Protein AF-A0A963E667-F1 (afdb_monomer)

Radius of gyration: 20.4 Å; Cα contacts (8 Å, |Δi|>4): 11; chains: 1; bounding box: 50×37×46 Å

Foldseek 3Di:
DPDPDCPPDDDPVVVVVVVCVVVPDDPDDDDDDDDDDPVNVVVVVVVVQPDDDDVSPSPDDDDDDPDPVVVVVVVVVVVVVVVVVDVVVDDD

Sequence (92 aa):
MPALDQRHRFSDAEISAVYKAIALRRDIRHFQHGHVPEEQLARLLAAAHQAPSVGFMQPWRFIRITDANLRRAIHAQIEKERIRTARALGER

Structure (mmCIF, N/CA/C/O backbone):
data_AF-A0A963E667-F1
#
_entry.id   AF-A0A963E667-F1
#
loop_
_atom_site.group_PDB
_atom_site.id
_atom_site.type_symbol
_atom_site.label_atom_id
_atom_site.label_alt_id
_atom_site.label_comp_id
_atom_site.label_asym_id
_atom_site.label_entity_id
_atom_site.label_seq_id
_atom_site.pdbx_PDB_ins_code
_atom_site.Cartn_x
_atom_site.Cartn_y
_atom_site.Cartn_z
_atom_site.occupancy
_atom_site.B_iso_or_equiv
_atom_site.auth_seq_id
_atom_site.auth_comp_id
_atom_site.auth_asym_id
_atom_site.auth_atom_id
_atom_site.pdbx_PDB_model_num
ATOM 1 N N . MET A 1 1 ? 31.282 12.406 -11.270 1.00 49.81 1 MET A N 1
ATOM 2 C CA . MET A 1 1 ? 30.071 11.564 -11.164 1.00 49.81 1 MET A CA 1
ATOM 3 C C . MET A 1 1 ? 30.285 10.374 -12.080 1.00 49.81 1 MET A C 1
ATOM 5 O O . MET A 1 1 ? 30.516 10.627 -13.258 1.00 49.81 1 MET A O 1
ATOM 9 N N . PRO A 1 2 ? 30.339 9.128 -11.581 1.00 54.81 2 PRO A N 1
ATOM 10 C CA . PRO A 1 2 ? 30.485 7.980 -12.468 1.00 54.81 2 PRO A CA 1
ATOM 11 C C . PRO A 1 2 ? 29.295 7.960 -13.433 1.00 54.81 2 PRO A C 1
ATOM 13 O O . PRO A 1 2 ? 28.168 8.252 -13.029 1.00 54.81 2 PRO A O 1
ATOM 16 N N . ALA A 1 3 ? 29.559 7.698 -14.713 1.00 61.34 3 ALA A N 1
ATOM 17 C CA . ALA A 1 3 ? 28.511 7.564 -15.713 1.00 61.34 3 ALA A CA 1
ATOM 18 C C . ALA A 1 3 ? 27.536 6.473 -15.249 1.00 61.34 3 ALA A C 1
ATOM 20 O O . ALA A 1 3 ? 27.961 5.362 -14.931 1.00 61.34 3 ALA A O 1
ATOM 21 N N . LEU A 1 4 ? 26.250 6.815 -15.147 1.00 65.38 4 LEU A N 1
ATOM 22 C CA . LEU A 1 4 ? 25.204 5.864 -14.782 1.00 65.38 4 LEU A CA 1
ATOM 23 C C . LEU A 1 4 ? 25.251 4.687 -15.759 1.00 65.38 4 LEU A C 1
ATOM 25 O O . LEU A 1 4 ? 25.217 4.882 -16.974 1.00 65.38 4 LEU A O 1
ATOM 29 N N . ASP A 1 5 ? 25.351 3.477 -15.216 1.00 71.12 5 ASP A N 1
ATOM 30 C CA . ASP A 1 5 ? 25.287 2.237 -15.977 1.00 71.12 5 ASP A CA 1
ATOM 31 C C . ASP A 1 5 ? 23.949 2.167 -16.729 1.00 71.12 5 ASP A C 1
ATOM 33 O O . ASP A 1 5 ? 22.891 1.941 -16.139 1.00 71.12 5 ASP A O 1
ATOM 37 N N . GLN A 1 6 ? 23.999 2.393 -18.044 1.00 75.94 6 GLN A N 1
ATOM 38 C CA . GLN A 1 6 ? 22.823 2.431 -18.918 1.00 75.94 6 GLN A CA 1
ATOM 39 C C . GLN A 1 6 ? 22.105 1.076 -19.004 1.00 75.94 6 GLN A C 1
ATOM 41 O O . GLN A 1 6 ? 20.955 1.028 -19.431 1.00 75.94 6 GLN A O 1
ATOM 46 N N . ARG A 1 7 ? 22.741 -0.026 -18.574 1.00 84.12 7 ARG A N 1
ATOM 47 C CA . ARG A 1 7 ? 22.174 -1.383 -18.666 1.00 84.12 7 ARG A CA 1
ATOM 48 C C . ARG A 1 7 ? 20.908 -1.579 -17.834 1.00 84.12 7 ARG A C 1
ATOM 50 O O . ARG A 1 7 ? 20.122 -2.465 -18.147 1.00 84.12 7 ARG A O 1
ATOM 57 N N . HIS A 1 8 ? 20.700 -0.765 -16.800 1.00 85.81 8 HIS A N 1
ATOM 58 C CA . HIS A 1 8 ? 19.531 -0.860 -15.916 1.00 85.81 8 HIS A CA 1
ATOM 59 C C . HIS A 1 8 ? 18.587 0.341 -16.034 1.00 85.81 8 HIS A C 1
ATOM 61 O O . HIS A 1 8 ? 17.688 0.507 -15.207 1.00 85.81 8 HIS A O 1
ATOM 67 N N . ARG A 1 9 ? 18.785 1.209 -17.034 1.00 91.25 9 ARG A N 1
ATOM 68 C CA . ARG A 1 9 ? 17.918 2.370 -17.222 1.00 91.25 9 ARG A CA 1
ATOM 69 C C . ARG A 1 9 ? 16.571 1.917 -17.790 1.00 91.25 9 ARG A C 1
ATOM 71 O O . ARG A 1 9 ? 16.515 1.323 -18.860 1.00 91.25 9 ARG A O 1
ATOM 78 N N . PHE A 1 10 ? 15.488 2.265 -17.103 1.00 94.81 10 PHE A N 1
ATOM 79 C CA . PHE A 1 10 ? 14.130 2.171 -17.647 1.00 94.81 10 PHE A CA 1
ATOM 80 C C . PHE A 1 10 ? 13.981 3.057 -18.884 1.00 94.81 10 PHE A C 1
ATOM 82 O O . PHE A 1 10 ? 14.670 4.064 -18.995 1.00 94.81 10 PHE A O 1
ATOM 89 N N . SER A 1 11 ? 13.086 2.725 -19.805 1.00 95.69 11 SER A N 1
ATOM 90 C CA . SER A 1 11 ? 12.705 3.588 -20.927 1.00 95.69 11 SER A CA 1
ATOM 91 C C . SER A 1 11 ? 12.043 4.886 -20.446 1.00 95.69 11 SER A C 1
ATOM 93 O O . SER A 1 11 ? 11.544 4.980 -19.323 1.00 95.69 11 SER A O 1
ATOM 95 N N . ASP A 1 12 ? 11.987 5.904 -21.305 1.00 96.50 12 ASP A N 1
ATOM 96 C CA . ASP A 1 12 ? 11.341 7.181 -20.958 1.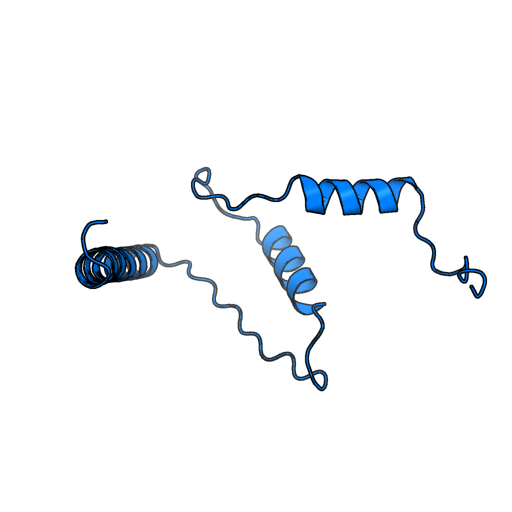00 96.50 12 ASP A CA 1
ATOM 97 C C . ASP A 1 12 ? 9.850 7.016 -20.633 1.00 96.50 12 ASP A C 1
ATOM 99 O O . ASP A 1 12 ? 9.320 7.693 -19.748 1.00 96.50 12 ASP A O 1
ATOM 103 N N . ALA A 1 13 ? 9.186 6.066 -21.296 1.00 97.88 13 ALA A N 1
ATOM 104 C CA . ALA A 1 13 ? 7.798 5.716 -21.020 1.00 97.88 13 ALA A CA 1
ATOM 105 C C . ALA A 1 13 ? 7.628 5.099 -19.620 1.00 97.88 13 ALA A C 1
ATOM 107 O O . ALA A 1 13 ? 6.726 5.494 -18.880 1.00 97.88 13 ALA A O 1
ATOM 108 N N . GLU A 1 14 ? 8.508 4.176 -19.225 1.00 97.81 14 GLU A N 1
ATOM 109 C CA . GLU A 1 14 ? 8.491 3.553 -17.894 1.00 97.81 14 GLU A CA 1
ATOM 110 C C . GLU A 1 14 ? 8.802 4.567 -16.789 1.00 97.81 14 GLU A C 1
ATOM 112 O O . GLU A 1 14 ? 8.101 4.613 -15.776 1.00 97.81 14 GLU A O 1
ATOM 117 N N . ILE A 1 15 ? 9.794 5.437 -17.005 1.00 97.19 15 ILE A N 1
ATOM 118 C CA . ILE A 1 15 ? 10.116 6.532 -16.080 1.00 97.19 15 ILE A CA 1
ATOM 119 C C . ILE A 1 15 ? 8.892 7.439 -15.893 1.00 97.19 15 ILE A C 1
ATOM 121 O O . ILE A 1 15 ? 8.497 7.725 -14.759 1.00 97.19 15 ILE A O 1
ATOM 125 N N . SER A 1 16 ? 8.248 7.854 -16.989 1.00 98.25 16 SER A N 1
ATOM 126 C CA . SER A 1 16 ? 7.034 8.678 -16.940 1.00 98.25 16 SER A CA 1
ATOM 127 C C . SER A 1 16 ? 5.899 7.989 -16.174 1.00 98.25 16 SER A C 1
ATOM 129 O O . SER A 1 16 ? 5.244 8.614 -15.334 1.00 98.25 16 SER A O 1
ATOM 131 N N . ALA A 1 17 ? 5.696 6.686 -16.393 1.00 98.44 17 ALA A N 1
ATOM 132 C CA . ALA A 1 17 ? 4.677 5.904 -15.698 1.00 98.44 17 ALA A CA 1
ATOM 133 C C . ALA A 1 17 ? 4.916 5.841 -14.179 1.00 98.44 17 ALA A C 1
ATOM 135 O O . ALA A 1 17 ? 3.971 6.040 -13.409 1.00 98.44 17 ALA A O 1
ATOM 136 N N . VAL A 1 18 ? 6.164 5.635 -13.740 1.00 98.06 18 VAL A N 1
ATOM 137 C CA . VAL A 1 18 ? 6.534 5.637 -12.312 1.00 98.06 18 VAL A CA 1
ATOM 138 C C . VAL A 1 18 ? 6.223 6.990 -11.673 1.00 98.06 18 VAL A C 1
ATOM 140 O O . VAL A 1 18 ? 5.515 7.049 -10.663 1.00 98.06 18 VAL A O 1
ATOM 143 N N . TYR A 1 19 ? 6.680 8.091 -12.277 1.00 98.31 19 TYR A N 1
ATOM 144 C CA . TYR A 1 19 ? 6.413 9.431 -11.746 1.00 98.31 19 TYR A CA 1
ATOM 145 C C . TYR A 1 19 ? 4.920 9.761 -11.723 1.00 98.31 19 TYR A C 1
ATOM 147 O O . TYR A 1 19 ? 4.430 10.337 -10.749 1.00 98.31 19 TYR A O 1
ATOM 155 N N . LYS A 1 20 ? 4.170 9.341 -12.746 1.00 98.50 20 LYS A N 1
ATOM 156 C CA . LYS A 1 20 ? 2.715 9.500 -12.792 1.00 98.50 20 LYS A CA 1
ATOM 157 C C . LYS A 1 20 ? 2.026 8.746 -11.652 1.00 98.50 20 LYS A C 1
ATOM 159 O O . LYS A 1 20 ? 1.160 9.319 -10.993 1.00 98.50 20 LYS A O 1
ATOM 164 N N . ALA A 1 21 ? 2.414 7.499 -11.384 1.00 98.19 21 ALA A N 1
ATOM 165 C CA . ALA A 1 21 ? 1.851 6.708 -10.289 1.00 98.19 21 ALA A CA 1
ATOM 166 C C . ALA A 1 21 ? 2.106 7.361 -8.920 1.00 98.19 21 ALA A C 1
ATOM 168 O O . ALA A 1 21 ? 1.192 7.459 -8.098 1.00 98.19 21 ALA A O 1
ATOM 169 N N . ILE A 1 22 ? 3.322 7.872 -8.698 1.00 98.12 22 ILE A N 1
ATOM 170 C CA . ILE A 1 22 ? 3.687 8.583 -7.465 1.00 98.12 22 ILE A CA 1
ATOM 171 C C . ILE A 1 22 ? 2.866 9.873 -7.319 1.00 98.12 22 ILE A C 1
ATOM 173 O O . ILE A 1 22 ? 2.270 10.101 -6.265 1.00 98.12 22 ILE A O 1
ATOM 177 N N . ALA A 1 23 ? 2.795 10.693 -8.372 1.00 98.25 23 ALA A N 1
ATOM 178 C CA . ALA A 1 23 ? 2.131 11.996 -8.344 1.00 98.25 23 ALA A CA 1
ATOM 179 C C . ALA A 1 23 ? 0.604 11.905 -8.204 1.00 98.25 23 ALA A C 1
ATOM 181 O O . ALA A 1 23 ? -0.012 12.783 -7.594 1.00 98.25 23 ALA A O 1
ATOM 182 N N . LEU A 1 24 ? -0.023 10.863 -8.758 1.00 98.12 24 LEU A N 1
ATOM 183 C CA . LEU A 1 24 ? -1.480 10.687 -8.732 1.00 98.12 24 LEU A CA 1
ATOM 184 C C . LEU A 1 24 ? -1.995 9.944 -7.496 1.00 98.12 24 LEU A C 1
ATOM 186 O O . LEU A 1 24 ? -3.197 9.977 -7.238 1.00 98.12 24 LEU A O 1
ATOM 190 N N . ARG A 1 25 ? -1.129 9.299 -6.705 1.00 97.75 25 ARG A N 1
ATOM 191 C CA . ARG A 1 25 ? -1.553 8.590 -5.490 1.00 97.75 25 ARG A CA 1
ATOM 192 C C . ARG A 1 25 ? -2.207 9.557 -4.496 1.00 97.75 25 ARG A C 1
ATOM 194 O O . ARG A 1 25 ? -1.699 10.649 -4.238 1.00 97.75 25 ARG A O 1
ATOM 201 N N . ARG A 1 26 ? -3.336 9.151 -3.914 1.00 97.50 26 ARG A N 1
ATOM 202 C CA . ARG A 1 26 ? -4.079 9.914 -2.899 1.00 97.50 26 ARG A CA 1
ATOM 203 C C . ARG A 1 26 ? -4.442 9.022 -1.716 1.00 97.50 26 ARG A C 1
ATOM 205 O O . ARG A 1 26 ? -4.584 7.812 -1.873 1.00 97.50 26 ARG A O 1
ATOM 212 N N . ASP A 1 27 ? -4.601 9.642 -0.552 1.00 97.38 27 ASP A N 1
ATOM 213 C CA . ASP A 1 27 ? -5.250 9.040 0.615 1.00 97.38 27 ASP A CA 1
ATOM 214 C C . ASP A 1 27 ? -6.769 9.040 0.376 1.00 97.38 27 ASP A C 1
ATOM 216 O O . ASP A 1 27 ? -7.438 10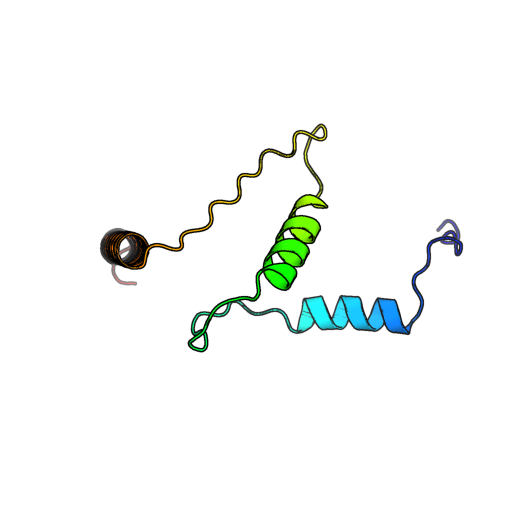.060 0.539 1.00 97.38 27 ASP A O 1
ATOM 220 N N . ILE A 1 28 ? -7.302 7.928 -0.136 1.00 95.94 28 ILE A N 1
ATOM 221 C CA . ILE A 1 28 ? -8.719 7.817 -0.506 1.00 95.94 28 ILE A CA 1
ATOM 222 C C . ILE A 1 28 ? -9.556 7.458 0.724 1.00 95.94 28 ILE A C 1
ATOM 224 O O . ILE A 1 28 ? -9.278 6.475 1.406 1.00 95.94 28 ILE A O 1
ATOM 228 N N . ARG A 1 29 ? -10.621 8.231 0.971 1.00 94.31 29 ARG A N 1
ATOM 229 C CA . ARG A 1 29 ? -11.536 8.047 2.118 1.00 94.31 29 ARG A CA 1
ATOM 230 C C . ARG A 1 29 ? -12.945 7.592 1.740 1.00 94.31 29 ARG A C 1
ATOM 232 O O . ARG A 1 29 ? -13.702 7.182 2.611 1.00 94.31 29 ARG A O 1
ATOM 239 N N . HIS A 1 30 ? -13.285 7.639 0.454 1.00 93.75 30 HIS A N 1
ATOM 240 C CA . HIS A 1 30 ? -14.571 7.191 -0.074 1.00 93.75 30 HIS A CA 1
ATOM 241 C C . HIS A 1 30 ? -14.322 6.226 -1.230 1.00 93.75 30 HIS A C 1
ATOM 243 O O . HIS A 1 30 ? -13.623 6.567 -2.182 1.00 93.75 30 HIS A O 1
ATOM 249 N N . PHE A 1 31 ? -14.888 5.02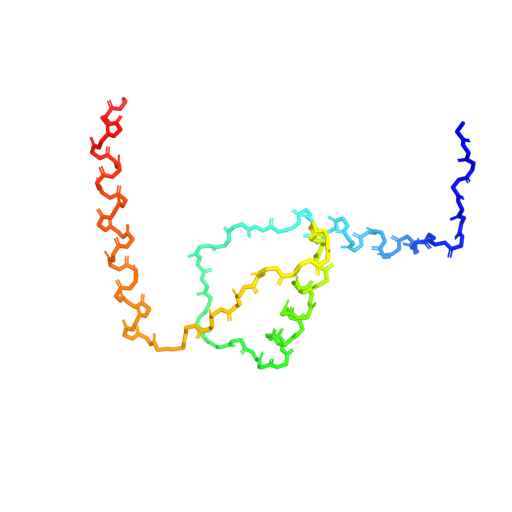6 -1.132 1.00 92.88 31 PHE A N 1
ATOM 250 C CA . PHE A 1 31 ? -14.741 3.968 -2.126 1.00 92.88 31 PHE A CA 1
ATOM 251 C C . PHE A 1 31 ? -16.092 3.670 -2.762 1.00 92.88 31 PHE A C 1
ATOM 253 O O . PHE A 1 31 ? -17.127 3.739 -2.098 1.00 92.88 31 PHE A O 1
ATOM 260 N N . GLN A 1 32 ? -16.078 3.311 -4.043 1.00 93.38 32 GLN A N 1
ATOM 261 C CA . GLN A 1 32 ? -17.266 2.779 -4.698 1.00 93.38 32 GLN A CA 1
ATOM 262 C C . GLN A 1 32 ? -17.648 1.429 -4.081 1.00 93.38 32 GLN A C 1
ATOM 264 O O . GLN A 1 32 ? -16.794 0.678 -3.602 1.00 93.38 32 GLN A O 1
ATOM 269 N N . HIS A 1 33 ? -18.945 1.123 -4.091 1.00 89.31 33 HIS A N 1
ATOM 270 C CA . HIS A 1 33 ? -19.424 -0.200 -3.709 1.00 89.31 33 HIS A CA 1
ATOM 271 C C . HIS A 1 33 ? -18.911 -1.262 -4.684 1.00 89.31 33 HIS A C 1
ATOM 273 O O . HIS A 1 33 ? -18.732 -1.000 -5.871 1.00 89.31 33 HIS A O 1
ATOM 279 N N . GLY A 1 34 ? -18.698 -2.472 -4.174 1.00 89.56 34 GLY A N 1
ATOM 280 C CA . GLY A 1 34 ? -18.190 -3.595 -4.951 1.00 89.56 34 GLY A CA 1
ATOM 281 C C . GLY A 1 34 ? -17.161 -4.398 -4.170 1.00 89.56 34 GLY A C 1
ATOM 282 O O . GLY A 1 34 ? -17.011 -4.248 -2.955 1.00 89.56 34 GLY A O 1
ATOM 283 N N . HIS A 1 35 ? -16.456 -5.263 -4.886 1.00 89.31 35 HIS A N 1
ATOM 284 C CA . HIS A 1 35 ? -15.341 -6.035 -4.359 1.00 89.31 35 HIS A CA 1
ATOM 285 C C . HIS A 1 35 ? -14.124 -5.854 -5.263 1.00 89.31 35 HIS A C 1
ATOM 287 O O . HIS A 1 35 ? -14.256 -5.608 -6.460 1.00 89.31 35 HIS A O 1
ATOM 293 N N . VAL A 1 36 ? -12.932 -5.984 -4.684 1.00 92.69 36 VAL A N 1
ATOM 294 C CA . VAL A 1 36 ? -11.693 -6.060 -5.461 1.00 92.69 36 VAL A CA 1
ATOM 295 C C . VAL A 1 36 ? -11.601 -7.473 -6.049 1.00 92.69 36 VAL A C 1
ATOM 297 O O . VAL A 1 36 ? -11.697 -8.428 -5.270 1.00 92.69 36 VAL A O 1
ATOM 300 N N . PRO A 1 37 ? -11.427 -7.634 -7.374 1.00 95.38 37 PRO A N 1
ATOM 301 C CA . PRO A 1 37 ? -11.212 -8.942 -7.986 1.00 95.38 37 PRO A CA 1
ATOM 302 C C . PRO A 1 37 ? -10.016 -9.666 -7.363 1.00 95.38 37 PRO A C 1
ATOM 304 O O . PRO A 1 37 ? -8.997 -9.043 -7.055 1.00 95.38 37 PRO A O 1
ATOM 307 N N . GLU A 1 38 ? -10.114 -10.986 -7.207 1.00 94.88 38 GLU A N 1
ATOM 308 C CA . GLU A 1 38 ? -9.100 -11.771 -6.488 1.00 94.88 38 GLU A CA 1
ATOM 309 C C . GLU A 1 38 ? -7.711 -11.664 -7.134 1.00 94.88 38 GLU A C 1
ATOM 311 O O . GLU A 1 38 ? -6.710 -11.449 -6.453 1.00 94.88 38 GLU A O 1
ATOM 316 N N . GLU A 1 39 ? -7.651 -11.706 -8.464 1.00 97.50 39 GLU A N 1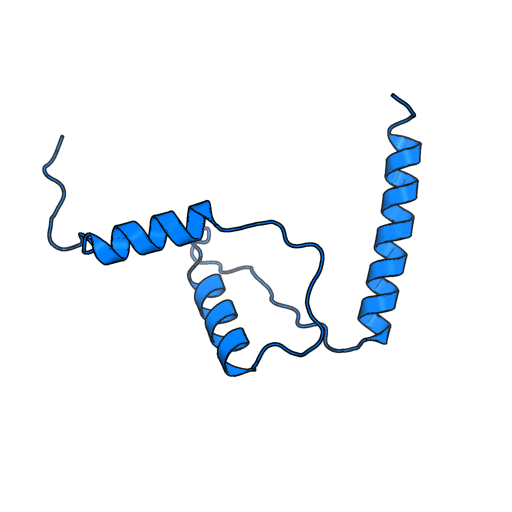
ATOM 317 C CA . GLU A 1 39 ? -6.410 -11.518 -9.220 1.00 97.50 39 GLU A CA 1
ATOM 318 C C . GLU A 1 39 ? -5.762 -10.145 -8.984 1.00 97.50 39 GLU A C 1
ATOM 320 O O . GLU A 1 39 ? -4.538 -10.028 -8.910 1.00 97.50 39 GLU A O 1
ATOM 325 N N . GLN A 1 40 ? -6.567 -9.094 -8.824 1.00 97.12 40 GLN A N 1
ATOM 326 C CA . GLN A 1 40 ? -6.064 -7.754 -8.569 1.00 97.12 40 GLN A CA 1
ATOM 327 C C . GLN A 1 40 ? -5.524 -7.645 -7.145 1.00 97.12 40 GLN A C 1
ATOM 329 O O . GLN A 1 40 ? -4.455 -7.067 -6.945 1.00 97.12 40 GLN A O 1
ATOM 334 N N . LEU A 1 41 ? -6.209 -8.251 -6.172 1.00 95.69 41 LEU A N 1
ATOM 335 C CA . LEU A 1 41 ? -5.713 -8.347 -4.803 1.00 95.69 41 LEU A CA 1
ATOM 336 C C . LEU A 1 41 ? -4.380 -9.109 -4.743 1.00 95.69 41 LEU A C 1
ATOM 338 O O . LEU A 1 41 ? -3.445 -8.639 -4.095 1.00 95.69 41 LEU A O 1
ATOM 342 N N . ALA A 1 42 ? -4.260 -10.227 -5.462 1.00 96.69 42 ALA A N 1
ATOM 343 C CA . ALA A 1 42 ? -3.021 -10.997 -5.536 1.00 96.69 42 ALA A CA 1
ATOM 344 C C . ALA A 1 42 ? -1.853 -10.157 -6.084 1.00 96.69 42 ALA A C 1
ATOM 346 O O . ALA A 1 42 ? -0.775 -10.142 -5.486 1.00 96.69 42 ALA A O 1
ATOM 347 N N . ARG A 1 43 ? -2.075 -9.382 -7.160 1.00 98.12 43 ARG A N 1
ATOM 348 C CA . ARG A 1 43 ? -1.060 -8.457 -7.704 1.00 98.12 43 ARG A CA 1
ATOM 349 C C . ARG A 1 43 ? -0.640 -7.387 -6.691 1.00 98.12 43 ARG A C 1
ATOM 351 O O . ARG A 1 43 ? 0.546 -7.083 -6.589 1.00 98.12 43 ARG A O 1
ATOM 358 N N . LEU A 1 44 ? -1.584 -6.837 -5.924 1.00 97.06 44 LEU A N 1
ATOM 359 C CA . LEU A 1 44 ? -1.293 -5.832 -4.893 1.00 97.06 44 LEU A CA 1
ATOM 360 C C . LEU A 1 44 ? -0.453 -6.407 -3.746 1.00 97.06 44 LEU A C 1
ATOM 362 O O . LEU A 1 44 ? 0.511 -5.774 -3.317 1.00 97.06 44 LEU A O 1
ATOM 366 N N . LEU A 1 45 ? -0.788 -7.608 -3.269 1.00 96.50 45 LEU A N 1
ATOM 367 C CA . LEU A 1 45 ? -0.031 -8.279 -2.208 1.00 96.50 45 LEU A CA 1
ATOM 368 C C . LEU A 1 45 ? 1.376 -8.666 -2.676 1.00 96.50 45 LEU A C 1
ATOM 370 O O . LEU A 1 45 ? 2.338 -8.476 -1.933 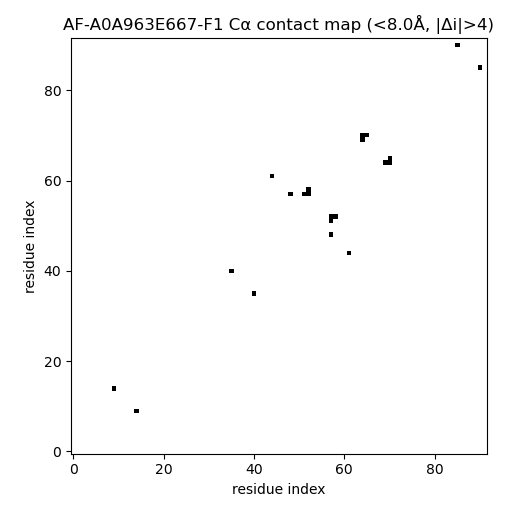1.00 96.50 45 LEU A O 1
ATOM 374 N N . ALA A 1 46 ? 1.513 -9.136 -3.919 1.00 97.06 46 ALA A N 1
ATOM 375 C CA . ALA A 1 46 ? 2.813 -9.422 -4.519 1.00 97.06 46 ALA A CA 1
ATOM 376 C C . ALA A 1 46 ? 3.682 -8.158 -4.620 1.00 97.06 46 ALA A C 1
ATOM 378 O O . ALA A 1 46 ? 4.856 -8.196 -4.263 1.00 97.06 46 ALA A O 1
ATOM 379 N N . ALA A 1 47 ? 3.105 -7.026 -5.037 1.00 97.31 47 ALA A N 1
ATOM 380 C CA . ALA A 1 47 ? 3.814 -5.748 -5.070 1.00 97.31 47 ALA A CA 1
ATOM 381 C C . ALA A 1 47 ? 4.239 -5.288 -3.665 1.00 97.31 47 ALA A C 1
ATOM 383 O O . ALA A 1 47 ? 5.379 -4.872 -3.473 1.00 97.31 47 ALA A O 1
ATOM 384 N N . ALA A 1 48 ? 3.361 -5.415 -2.663 1.00 96.38 48 ALA A N 1
ATOM 385 C CA . ALA A 1 48 ? 3.689 -5.076 -1.277 1.00 96.38 48 ALA A CA 1
ATOM 386 C C . ALA A 1 48 ? 4.832 -5.943 -0.716 1.00 96.38 48 ALA A C 1
ATOM 388 O O . ALA A 1 48 ? 5.663 -5.450 0.044 1.00 96.38 48 ALA A O 1
ATOM 389 N N . HIS A 1 49 ? 4.906 -7.214 -1.120 1.00 96.00 49 HIS A N 1
ATOM 390 C CA . HIS A 1 49 ? 5.955 -8.143 -0.698 1.00 96.00 49 HIS A CA 1
ATOM 391 C C . HIS A 1 49 ? 7.351 -7.801 -1.256 1.00 96.00 49 HIS A C 1
ATOM 393 O O . HIS A 1 49 ? 8.352 -8.210 -0.674 1.00 96.00 49 HIS A O 1
ATOM 399 N N . GLN A 1 50 ? 7.438 -7.031 -2.346 1.00 96.31 50 GLN A N 1
ATOM 400 C CA . GLN A 1 50 ? 8.713 -6.575 -2.920 1.00 96.31 50 GLN A CA 1
ATOM 401 C C . GLN A 1 50 ? 9.344 -5.402 -2.153 1.00 96.31 50 GLN A C 1
ATOM 403 O O . GLN A 1 50 ? 10.438 -4.957 -2.501 1.00 96.31 50 GLN A O 1
ATOM 408 N N . ALA A 1 51 ? 8.678 -4.877 -1.119 1.00 96.38 51 ALA A N 1
ATOM 409 C CA . ALA A 1 51 ? 9.242 -3.820 -0.292 1.00 96.38 51 ALA A CA 1
ATOM 410 C C . ALA A 1 51 ? 10.552 -4.280 0.386 1.00 96.38 51 ALA A C 1
ATOM 412 O O . ALA A 1 5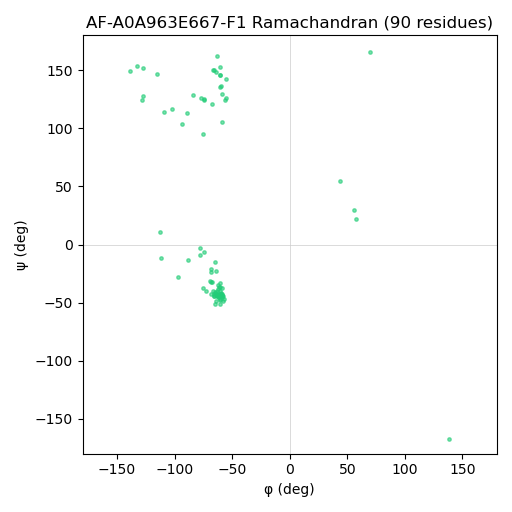1 ? 10.688 -5.448 0.760 1.00 96.38 51 ALA A O 1
ATOM 413 N N . PRO A 1 52 ? 11.531 -3.380 0.585 1.00 96.38 52 PRO A N 1
ATOM 414 C CA . PRO A 1 52 ? 12.742 -3.722 1.317 1.00 96.38 52 PRO A CA 1
ATOM 415 C C . PRO A 1 52 ? 12.425 -3.999 2.794 1.00 96.38 52 PRO A C 1
ATOM 417 O O . PRO A 1 52 ? 11.513 -3.414 3.380 1.00 96.38 52 PRO A O 1
ATOM 420 N N . SER A 1 53 ? 13.215 -4.868 3.424 1.00 96.50 53 SER A N 1
ATOM 421 C CA . SER A 1 53 ? 13.173 -5.099 4.872 1.00 96.50 53 SER A CA 1
ATOM 422 C C . SER A 1 53 ? 14.577 -5.245 5.443 1.00 96.50 53 SER A C 1
ATOM 424 O O . SER A 1 53 ? 15.488 -5.731 4.770 1.00 96.50 53 SER A O 1
ATOM 426 N N . VAL A 1 54 ? 14.749 -4.828 6.699 1.00 95.81 54 VAL A N 1
ATOM 427 C CA . VAL A 1 54 ? 15.998 -5.040 7.442 1.00 95.81 54 VAL A CA 1
ATOM 428 C C . VAL A 1 54 ? 16.268 -6.538 7.517 1.00 95.81 54 VAL A C 1
ATOM 430 O O . V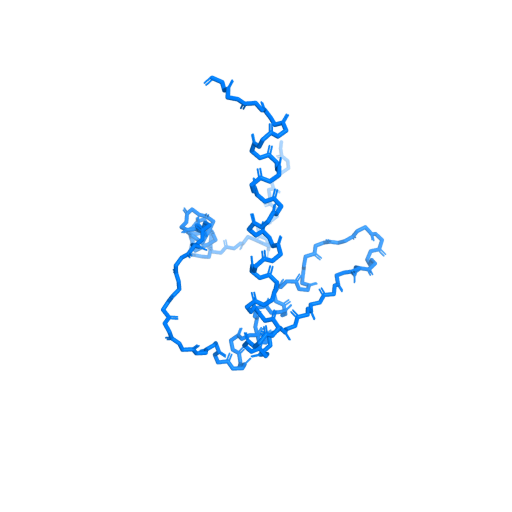AL A 1 54 ? 15.368 -7.305 7.850 1.00 95.81 54 VAL A O 1
ATOM 433 N N . GLY A 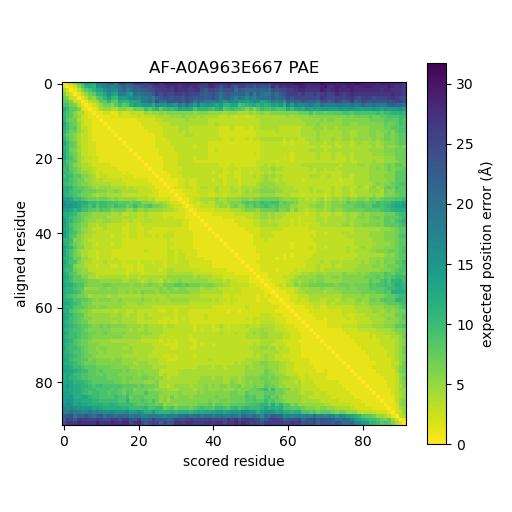1 55 ? 17.484 -6.954 7.156 1.00 95.88 55 GLY A N 1
ATOM 434 C CA . GLY A 1 55 ? 17.907 -8.355 7.222 1.00 95.88 55 GLY A CA 1
ATOM 435 C C . GLY A 1 55 ? 17.036 -9.329 6.422 1.00 95.88 55 GLY A C 1
ATOM 436 O O . GLY A 1 55 ? 17.003 -10.504 6.764 1.00 95.88 55 GLY A O 1
ATOM 437 N N . PHE A 1 56 ? 16.295 -8.851 5.414 1.00 92.94 56 PHE A N 1
ATOM 438 C CA . PHE A 1 56 ? 15.331 -9.658 4.655 1.00 92.94 56 PHE A CA 1
ATOM 439 C C . PHE A 1 56 ? 14.266 -10.348 5.538 1.00 92.94 56 PHE A C 1
ATOM 441 O O . PHE A 1 56 ? 13.747 -11.407 5.206 1.00 92.94 56 PHE A O 1
ATOM 448 N N . MET A 1 57 ? 13.918 -9.742 6.679 1.00 95.81 57 MET A N 1
ATOM 449 C CA . MET A 1 57 ? 13.002 -10.337 7.662 1.00 95.81 57 MET A CA 1
ATOM 450 C C . MET A 1 57 ? 11.551 -10.452 7.185 1.00 95.81 57 MET A C 1
ATOM 452 O O . MET A 1 57 ? 10.796 -11.242 7.746 1.00 95.81 57 MET A O 1
ATOM 456 N N . GLN A 1 58 ? 11.139 -9.619 6.224 1.00 95.75 58 GLN A N 1
ATOM 457 C CA . GLN A 1 58 ? 9.773 -9.583 5.686 1.00 95.75 58 GLN A CA 1
ATOM 458 C C . GLN A 1 58 ? 8.675 -9.662 6.780 1.00 95.75 58 GLN A C 1
ATOM 460 O O . GLN A 1 58 ? 7.809 -10.542 6.749 1.00 95.75 58 GLN A O 1
ATOM 465 N N . PRO A 1 59 ? 8.688 -8.766 7.791 1.00 96.19 59 PRO A N 1
ATOM 466 C CA . PRO A 1 59 ? 7.891 -8.939 9.010 1.00 96.19 59 PRO A CA 1
ATOM 467 C C . PRO A 1 59 ? 6.390 -8.680 8.812 1.00 96.19 59 PRO A C 1
ATOM 469 O O . PRO A 1 59 ? 5.597 -8.890 9.730 1.00 96.19 59 PRO A O 1
ATOM 472 N N . TRP A 1 60 ? 5.981 -8.204 7.636 1.00 96.25 60 TRP A N 1
ATOM 473 C CA . TRP A 1 60 ? 4.600 -7.843 7.349 1.00 96.25 60 TRP A CA 1
ATOM 474 C C . TRP A 1 60 ? 3.642 -9.028 7.485 1.00 96.25 60 TRP A C 1
ATOM 476 O O . TRP A 1 60 ? 3.949 -10.187 7.187 1.00 96.25 60 TRP A O 1
ATOM 486 N N . ARG A 1 61 ? 2.429 -8.706 7.930 1.00 96.19 61 ARG A N 1
ATOM 487 C CA . ARG A 1 61 ? 1.269 -9.592 7.921 1.00 96.19 61 ARG A CA 1
ATOM 488 C C . ARG A 1 61 ? 0.135 -8.851 7.235 1.00 96.19 61 ARG A C 1
ATOM 490 O O . ARG A 1 61 ? -0.184 -7.726 7.610 1.00 96.19 61 ARG A O 1
ATOM 497 N N . PHE A 1 62 ? -0.465 -9.483 6.235 1.00 95.12 62 PHE A N 1
ATOM 498 C CA . PHE A 1 62 ? -1.625 -8.944 5.540 1.00 95.12 62 PHE A CA 1
ATOM 499 C C . PHE A 1 62 ? -2.870 -9.658 6.057 1.00 95.12 62 PHE A C 1
ATOM 501 O O . PHE A 1 62 ? -3.002 -10.869 5.901 1.00 95.12 62 PHE A O 1
ATOM 508 N N . ILE A 1 63 ? -3.771 -8.913 6.696 1.00 95.12 63 ILE A N 1
ATOM 509 C CA . ILE A 1 63 ? -5.026 -9.446 7.232 1.00 95.12 63 ILE A CA 1
ATOM 510 C C . ILE A 1 63 ? -6.166 -8.902 6.375 1.00 95.12 63 ILE A C 1
ATOM 512 O O . ILE A 1 63 ? -6.431 -7.700 6.363 1.00 95.12 63 ILE A O 1
ATOM 516 N N . ARG A 1 64 ? -6.850 -9.790 5.647 1.00 93.44 64 ARG A N 1
ATOM 517 C CA . ARG A 1 64 ? -8.018 -9.438 4.833 1.00 93.44 64 ARG A CA 1
ATOM 518 C C . ARG A 1 64 ? -9.285 -9.559 5.675 1.00 93.44 64 ARG A C 1
ATOM 520 O O . ARG A 1 64 ? -9.688 -10.659 6.036 1.00 93.44 64 ARG A O 1
ATOM 527 N N . ILE A 1 65 ? -9.938 -8.433 5.944 1.00 94.00 65 ILE A N 1
ATOM 528 C CA . ILE A 1 65 ? -11.206 -8.395 6.684 1.00 94.00 65 ILE A CA 1
ATOM 529 C C . ILE A 1 65 ? -12.365 -8.408 5.684 1.00 94.00 65 ILE A C 1
ATOM 531 O O . ILE A 1 65 ? -12.662 -7.394 5.052 1.00 94.00 65 ILE A O 1
ATOM 535 N N . THR A 1 66 ? -13.021 -9.558 5.535 1.00 92.94 66 THR A N 1
ATOM 536 C CA . THR A 1 66 ? -14.191 -9.727 4.653 1.00 92.94 66 THR A CA 1
ATOM 537 C C . THR A 1 66 ? -15.519 -9.626 5.402 1.00 92.94 66 THR A C 1
ATOM 539 O O . THR A 1 66 ? -16.505 -9.166 4.824 1.00 92.94 66 THR A O 1
ATOM 542 N N . ASP A 1 67 ? -15.545 -9.970 6.693 1.00 95.94 67 ASP A N 1
ATOM 543 C CA . ASP A 1 67 ? -16.746 -9.874 7.524 1.00 95.94 67 ASP A CA 1
ATOM 544 C C . ASP A 1 67 ? -17.163 -8.408 7.747 1.00 95.94 67 ASP A C 1
ATOM 546 O O . ASP A 1 67 ? -16.430 -7.577 8.297 1.00 95.94 67 ASP A O 1
ATOM 550 N N . ALA A 1 68 ? -18.386 -8.092 7.319 1.00 94.31 68 ALA A N 1
ATOM 551 C CA . ALA A 1 68 ? -18.980 -6.774 7.470 1.00 94.31 68 ALA A CA 1
ATOM 552 C C . ALA A 1 68 ? -19.284 -6.414 8.934 1.00 94.31 68 ALA A C 1
ATOM 554 O O . ALA A 1 68 ? -19.192 -5.235 9.284 1.00 94.31 68 ALA A O 1
ATOM 555 N N . ASN A 1 69 ? -19.624 -7.389 9.787 1.00 97.69 69 ASN A N 1
ATOM 556 C CA . ASN A 1 69 ? -19.840 -7.165 11.219 1.00 97.69 69 ASN A CA 1
ATOM 557 C C . ASN A 1 69 ? -18.537 -6.743 11.894 1.00 97.69 69 ASN A C 1
ATOM 559 O O . ASN A 1 69 ? -18.494 -5.693 12.538 1.00 97.69 69 ASN A O 1
ATOM 563 N N . LEU A 1 70 ? -17.463 -7.505 11.669 1.00 97.69 70 LEU A N 1
ATOM 564 C CA . LEU A 1 70 ? -16.136 -7.174 12.182 1.00 97.69 70 LEU A CA 1
ATOM 565 C C . LEU A 1 70 ? -15.670 -5.793 11.699 1.00 97.69 70 LEU A C 1
ATOM 567 O O . LEU A 1 70 ? -15.214 -4.978 12.500 1.00 97.69 70 LEU A O 1
ATOM 571 N N . ARG A 1 71 ? -15.857 -5.478 10.410 1.00 95.69 71 ARG A N 1
ATOM 572 C CA . ARG A 1 71 ? -15.516 -4.154 9.862 1.00 95.69 71 ARG A CA 1
ATOM 573 C C . ARG A 1 71 ? -16.274 -3.019 10.561 1.00 95.69 71 ARG A C 1
ATOM 575 O O . ARG A 1 71 ? -15.668 -1.999 10.887 1.00 95.69 71 ARG A O 1
ATOM 582 N N . ARG A 1 72 ? -17.577 -3.191 10.822 1.00 97.25 72 ARG A N 1
ATOM 583 C CA . ARG A 1 72 ? -18.381 -2.209 11.576 1.00 97.25 72 ARG A CA 1
ATOM 584 C C . ARG A 1 72 ? -17.894 -2.050 13.015 1.00 97.25 72 ARG A C 1
ATOM 586 O O . ARG A 1 72 ? -17.809 -0.922 13.495 1.00 97.25 72 ARG A O 1
ATOM 593 N N . ALA A 1 73 ? -17.548 -3.149 13.683 1.00 98.19 73 ALA A N 1
ATOM 594 C CA . ALA A 1 73 ? -17.035 -3.119 15.051 1.00 98.19 73 ALA A CA 1
ATOM 595 C C . ALA A 1 73 ? -15.701 -2.356 15.145 1.00 98.19 73 ALA A C 1
ATOM 597 O O . ALA A 1 73 ? -15.543 -1.500 16.016 1.00 98.19 73 ALA A O 1
ATOM 598 N N . ILE A 1 74 ? -14.778 -2.596 14.205 1.00 97.19 74 ILE A N 1
ATOM 599 C CA . ILE A 1 74 ? -13.503 -1.865 14.110 1.00 97.19 74 ILE A CA 1
ATOM 600 C C . ILE A 1 74 ? -13.751 -0.369 13.896 1.00 97.19 74 ILE A C 1
ATOM 602 O O . ILE A 1 74 ? -13.184 0.453 14.612 1.00 97.19 74 ILE A O 1
ATOM 606 N N . HIS A 1 75 ? -14.634 -0.010 12.959 1.00 95.88 75 HIS A N 1
ATOM 607 C CA . HIS A 1 75 ? -14.983 1.389 12.702 1.00 95.88 75 HIS A CA 1
ATOM 608 C C . HIS A 1 75 ? -15.521 2.089 13.960 1.00 95.88 75 HIS A C 1
ATOM 610 O O . HIS A 1 75 ? -15.059 3.173 14.313 1.00 95.88 75 HIS A O 1
ATOM 616 N N . ALA A 1 76 ? -16.454 1.453 14.675 1.00 97.62 76 ALA A N 1
ATOM 617 C CA . ALA A 1 76 ? -17.009 2.002 15.910 1.00 97.62 76 ALA A CA 1
ATOM 618 C C . ALA A 1 76 ? -15.938 2.206 16.996 1.00 97.62 76 ALA A C 1
ATOM 620 O O . ALA A 1 76 ? -15.989 3.191 17.734 1.00 97.62 76 ALA A O 1
ATOM 621 N N . GLN A 1 77 ? -14.957 1.303 17.094 1.00 97.62 77 GLN A N 1
ATOM 622 C CA . GLN A 1 77 ? -13.860 1.439 18.051 1.00 97.62 77 GLN A CA 1
ATOM 623 C C . GLN A 1 77 ? -12.928 2.605 17.701 1.00 97.62 77 GLN A C 1
ATOM 625 O O . GLN A 1 77 ? -12.552 3.370 18.590 1.00 97.62 77 GLN A O 1
ATOM 630 N N . ILE A 1 78 ? -12.599 2.771 16.417 1.00 95.81 78 ILE A N 1
ATOM 631 C CA . ILE A 1 78 ? -11.784 3.894 15.936 1.00 95.81 78 ILE A CA 1
ATOM 632 C C . ILE A 1 78 ? -12.482 5.223 16.238 1.00 95.81 78 ILE A C 1
ATOM 634 O O . ILE A 1 78 ? -11.844 6.144 16.739 1.00 95.81 78 ILE A O 1
ATOM 638 N N . GLU A 1 79 ? -13.792 5.322 16.009 1.00 96.19 79 GLU A N 1
ATOM 639 C CA . GLU A 1 79 ? -14.531 6.564 16.260 1.00 96.19 79 GLU A CA 1
ATOM 640 C C . GLU A 1 79 ? -14.530 6.960 17.746 1.00 96.19 79 GLU A C 1
ATOM 642 O O . GLU A 1 79 ? -14.292 8.120 18.087 1.00 96.19 79 GLU A O 1
ATOM 647 N N . LYS A 1 80 ? -14.675 5.986 18.655 1.00 96.94 80 LYS A N 1
ATOM 648 C CA . LYS A 1 80 ? -14.525 6.229 20.102 1.00 96.94 80 LYS A CA 1
ATOM 649 C C . LYS A 1 80 ? -13.144 6.782 20.457 1.00 96.94 80 LYS A C 1
ATOM 651 O O . LYS A 1 80 ? -13.034 7.592 21.376 1.00 96.94 80 LYS A O 1
ATOM 656 N N . GLU A 1 81 ? -12.093 6.311 19.790 1.00 96.06 81 GLU A N 1
ATOM 657 C CA . GLU A 1 81 ? -10.724 6.772 20.041 1.00 96.06 81 GLU A CA 1
ATOM 658 C C . GLU A 1 81 ? -10.466 8.162 19.455 1.00 96.06 81 GLU A C 1
ATOM 660 O O . GLU A 1 81 ? -9.834 8.995 20.103 1.00 96.06 81 GLU A O 1
ATOM 665 N N . ARG A 1 82 ? -11.035 8.465 18.282 1.00 94.94 82 ARG A N 1
ATOM 666 C CA . ARG A 1 82 ? -10.974 9.808 17.685 1.00 94.94 82 ARG A CA 1
ATOM 667 C C . ARG A 1 82 ? -11.578 10.862 18.608 1.00 94.94 82 ARG A C 1
ATOM 669 O O . ARG A 1 82 ? -10.950 11.893 18.833 1.00 94.94 82 ARG A O 1
ATOM 676 N N . ILE A 1 83 ? -12.745 10.582 19.197 1.00 95.00 83 ILE A N 1
ATOM 677 C CA . ILE A 1 83 ? -13.394 11.478 20.169 1.00 95.00 83 ILE A CA 1
ATOM 678 C C . ILE A 1 83 ? -12.535 11.638 21.432 1.00 95.00 83 ILE A C 1
ATOM 680 O O . ILE A 1 83 ? -12.375 12.753 21.927 1.00 95.00 83 ILE A O 1
ATOM 684 N N . ARG A 1 84 ? -11.962 10.544 21.958 1.00 94.62 84 ARG A N 1
ATOM 685 C CA . ARG A 1 84 ? -11.062 10.591 23.126 1.00 94.62 84 ARG A CA 1
ATOM 686 C C . ARG A 1 84 ? -9.821 11.437 22.857 1.00 94.62 84 ARG A C 1
ATOM 688 O O . ARG A 1 84 ? -9.503 12.306 23.661 1.00 94.62 84 ARG A O 1
ATOM 695 N N . THR A 1 85 ? -9.185 11.231 21.708 1.00 93.25 85 THR A N 1
ATOM 696 C CA . THR A 1 85 ? -8.012 11.999 21.277 1.00 93.25 85 THR A CA 1
ATOM 697 C C . THR A 1 85 ? -8.352 13.481 21.117 1.00 93.25 85 THR A C 1
ATOM 699 O O . THR A 1 85 ? -7.621 14.325 21.622 1.00 93.25 85 THR A O 1
ATOM 702 N N . ALA A 1 86 ? -9.486 13.811 20.487 1.00 92.44 86 ALA A N 1
ATOM 703 C CA . ALA A 1 86 ? -9.931 15.197 20.336 1.00 92.44 86 ALA A CA 1
ATOM 704 C C . ALA A 1 86 ? -10.137 15.892 21.693 1.00 92.44 86 ALA A C 1
ATOM 706 O O . ALA A 1 86 ? -9.687 17.015 21.878 1.00 92.44 86 ALA A O 1
ATOM 707 N N . ARG A 1 87 ? -10.745 15.203 22.670 1.00 92.56 87 ARG A N 1
ATOM 708 C CA . ARG A 1 87 ? -10.902 15.730 24.037 1.00 92.56 87 ARG A CA 1
ATOM 709 C C . ARG A 1 87 ? -9.560 15.912 24.751 1.00 92.56 87 ARG A C 1
ATOM 711 O O . ARG A 1 87 ? -9.383 16.903 25.447 1.00 92.56 87 ARG A O 1
ATOM 718 N N . ALA A 1 88 ? -8.632 14.967 24.589 1.00 91.25 88 ALA A N 1
ATOM 719 C CA . ALA A 1 88 ? -7.321 15.006 25.238 1.00 91.25 88 ALA A CA 1
ATOM 720 C C . ALA A 1 88 ? -6.404 16.110 24.685 1.00 91.25 88 ALA A C 1
ATOM 722 O O . ALA A 1 88 ? -5.591 16.652 25.427 1.00 91.25 88 ALA A O 1
ATOM 723 N N . LEU A 1 89 ? -6.534 16.446 23.398 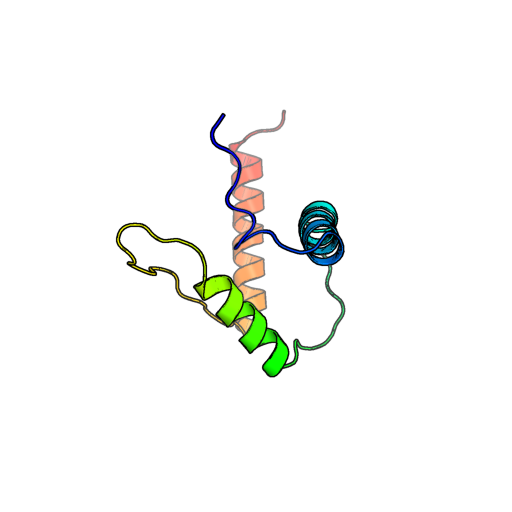1.00 90.62 89 LEU A N 1
ATOM 724 C CA . LEU A 1 89 ? -5.757 17.512 22.758 1.00 90.62 89 LEU A CA 1
ATOM 725 C C . LEU A 1 89 ? -6.274 18.927 23.077 1.00 90.62 89 LEU A C 1
ATOM 727 O O . LEU A 1 89 ? -5.573 19.890 22.771 1.00 90.62 89 LEU A O 1
ATOM 731 N N . GLY A 1 90 ? -7.445 19.046 23.714 1.00 79.19 90 GLY A N 1
ATOM 732 C CA . GLY A 1 90 ? -8.098 20.322 24.014 1.00 79.19 90 GLY A CA 1
ATOM 733 C C . GLY A 1 90 ? -8.638 21.035 22.768 1.00 79.19 90 GLY A C 1
ATOM 734 O O . GLY A 1 90 ? -8.307 20.695 21.631 1.00 79.19 90 GLY A O 1
ATOM 735 N N . GLU A 1 91 ? -9.489 22.038 22.980 1.00 68.25 91 GLU A N 1
ATOM 736 C CA . GLU A 1 91 ? -9.827 23.005 21.932 1.00 68.25 91 GLU A CA 1
ATOM 737 C C . GLU A 1 91 ? -8.625 23.946 21.762 1.00 68.25 91 GLU A C 1
ATOM 739 O O . GLU A 1 91 ? -8.131 24.504 22.743 1.00 68.25 91 GLU A O 1
ATOM 744 N N . ARG A 1 92 ? -8.106 24.066 20.536 1.00 59.78 92 ARG A N 1
ATOM 745 C CA . ARG A 1 92 ? -7.197 25.162 20.177 1.00 59.78 92 ARG A CA 1
ATOM 746 C C . ARG A 1 92 ? -8.000 26.391 19.809 1.00 59.78 92 ARG A C 1
ATOM 748 O O . ARG A 1 92 ? -8.979 26.209 19.052 1.00 59.78 92 ARG A O 1
#

Secondary structure (DSSP, 8-state):
-PPP-GGGPPPHHHHHHHHHHHHH--------SS---HHHHHHHHHHHHTS--GGG-----------HHHHHHHHHHHHHHHHHHHHHT---

Mean predicted aligned error: 6.11 Å

Solvent-accessible surface area (backbone atoms only — not comparable to full-atom values): 6177 Å² total; per-residue (Å²): 130,83,79,76,70,68,90,76,60,72,53,73,68,54,52,51,51,54,54,48,55,64,71,69,62,71,93,79,88,79,78,82,89,82,78,83,55,68,71,58,51,50,53,50,52,55,57,60,66,70,56,89,47,77,92,74,61,64,84,80,81,88,83,85,83,79,55,65,67,61,52,51,53,52,52,55,52,51,52,57,47,52,55,50,50,50,63,73,71,48,91,129

pLDDT: mean 92.46, std 9.81, range [49.81, 98.5]